Protein AF-A0A8W8JB87-F1 (afdb_monomer_lite)

Organism: Magallana gigas (NCBI:txid29159)

Radius of gyration: 29.28 Å; chains: 1; bounding box: 70×44×72 Å

Sequence (167 aa):
MNSMITILILLCYLLQFIAFINSDICRSQDGNLDCCPGFVWNTEENRCTQCEAGTIGPRCEIVCPYPWYGKQCLSKCNCSKDHCDTANGCIGWTTQDSLAGHSPTPSRAEGFNDITGNANTSTHKKKSKDNKHDGSLKYFILSPLVVAFILCLLYVRLVFRCHFEHS

Secondary structure (DSSP, 8-state):
--HHHHHHHHHHHHHHHHHHHTTTEEE-TTS-EEEPTTEEEETTTTEEEEPPTTEESTTS-EEPPTTEESGGG-EE--S-GGGEETTTEE-S--TT---SS------------------------------------------HHHHHHHHHHHHHHHHHHHHHTT-

pLDDT: mean 71.89, std 19.33, range [34.56, 96.62]

Foldseek 3Di:
DDPVVVVVVVVVVVVVVVVVQCLQWDQDPVRDIAGDWQWEQDPVVRGTDGAAKQAIDSHSPHGQDPQFTARVSPDGAPDDPVQQDRHPGGHDPDPPPPPPPDDDDDDDDDDDDDDDDDDDDDDDDDDDDDDDDDDPPPPVPVPVVNVVVVVVVVVVVVSVVVVVVVD

Structure (mmCIF, N/CA/C/O backbone):
data_AF-A0A8W8JB87-F1
#
_entry.id   AF-A0A8W8JB87-F1
#
loop_
_atom_site.group_PDB
_atom_site.id
_atom_site.type_symbol
_atom_site.label_atom_id
_atom_site.label_alt_id
_atom_site.label_comp_id
_atom_site.label_asym_id
_atom_site.label_entity_id
_atom_site.label_seq_id
_atom_site.pdbx_PDB_ins_code
_atom_site.Cartn_x
_atom_site.Cartn_y
_atom_site.Cartn_z
_atom_site.occupancy
_atom_site.B_iso_or_equiv
_atom_site.auth_seq_id
_atom_site.auth_comp_id
_atom_site.auth_asym_id
_atom_site.auth_atom_id
_atom_site.pdbx_PDB_model_num
ATOM 1 N N . MET A 1 1 ? -12.517 2.942 40.074 1.00 60.53 1 MET A N 1
ATOM 2 C CA . MET A 1 1 ? -12.672 3.097 38.612 1.00 60.53 1 MET A CA 1
ATOM 3 C C . MET A 1 1 ? -13.880 2.263 38.223 1.00 60.53 1 MET A C 1
ATOM 5 O O . MET A 1 1 ? -13.852 1.060 38.440 1.00 60.53 1 MET A O 1
ATOM 9 N N . ASN A 1 2 ? -14.994 2.898 37.858 1.00 79.81 2 ASN A N 1
ATOM 10 C CA . ASN A 1 2 ? -16.291 2.217 37.790 1.00 79.81 2 ASN A CA 1
ATOM 11 C C . ASN A 1 2 ? -16.273 1.177 36.664 1.00 79.81 2 ASN A C 1
ATOM 13 O O . ASN A 1 2 ? -15.917 1.528 35.544 1.00 79.81 2 ASN A O 1
ATOM 17 N N . SER A 1 3 ? -16.699 -0.063 36.934 1.00 81.62 3 SER A N 1
ATOM 18 C CA . SER A 1 3 ? -16.766 -1.128 35.911 1.00 81.62 3 SER A CA 1
ATOM 19 C C . SER A 1 3 ? -17.523 -0.688 34.651 1.00 81.62 3 SER A C 1
ATOM 21 O O . SER A 1 3 ? -17.125 -1.023 33.543 1.00 81.62 3 SER A O 1
ATOM 23 N N . MET A 1 4 ? -18.551 0.153 34.803 1.00 82.00 4 MET A N 1
ATOM 24 C CA . MET A 1 4 ? -19.277 0.758 33.680 1.00 82.00 4 MET A CA 1
ATOM 25 C C . MET A 1 4 ? -18.391 1.641 32.790 1.00 82.00 4 MET A C 1
ATOM 27 O O . MET A 1 4 ? -18.493 1.586 31.571 1.00 82.00 4 MET A O 1
ATOM 31 N N . ILE A 1 5 ? -17.487 2.425 33.383 1.00 79.44 5 ILE A N 1
ATOM 32 C CA . ILE A 1 5 ? -16.562 3.295 32.643 1.00 79.44 5 ILE A CA 1
ATOM 33 C C . ILE A 1 5 ? -15.542 2.444 31.880 1.00 79.44 5 ILE A C 1
ATOM 35 O O . ILE A 1 5 ? -15.246 2.733 30.725 1.00 79.44 5 ILE A O 1
ATOM 39 N N . THR A 1 6 ? -15.044 1.365 32.487 1.00 81.31 6 THR A N 1
ATOM 40 C CA . THR A 1 6 ? -14.114 0.441 31.823 1.00 81.31 6 THR A CA 1
ATOM 41 C C . THR A 1 6 ? -14.760 -0.245 30.616 1.00 81.31 6 THR A C 1
ATOM 43 O O . THR A 1 6 ? -14.135 -0.324 29.562 1.00 81.31 6 THR A O 1
ATOM 46 N N . ILE A 1 7 ? -16.022 -0.673 30.730 1.00 86.06 7 ILE A N 1
ATOM 47 C CA . ILE A 1 7 ? -16.772 -1.282 29.618 1.00 86.06 7 ILE A CA 1
ATOM 48 C C . ILE A 1 7 ? -16.945 -0.291 28.460 1.00 86.06 7 ILE A C 1
ATOM 50 O O . ILE A 1 7 ? -16.694 -0.645 27.310 1.00 86.06 7 ILE A O 1
ATOM 54 N N . LEU A 1 8 ? -17.307 0.962 28.750 1.00 81.56 8 LEU A N 1
ATOM 55 C CA . LEU A 1 8 ? -17.458 1.999 27.723 1.00 81.56 8 LEU A CA 1
ATOM 56 C C . LEU A 1 8 ? -16.145 2.272 26.974 1.00 81.56 8 LEU A C 1
ATOM 58 O O . LEU A 1 8 ? -16.155 2.438 25.758 1.00 81.56 8 LEU A O 1
ATOM 62 N N . ILE A 1 9 ? -15.008 2.265 27.676 1.00 78.44 9 ILE A N 1
ATOM 63 C CA . ILE A 1 9 ? -13.686 2.443 27.057 1.00 78.44 9 ILE A CA 1
ATOM 64 C C . ILE A 1 9 ? -13.361 1.281 26.109 1.00 78.44 9 ILE A C 1
ATOM 66 O O . ILE A 1 9 ? -12.910 1.520 24.990 1.00 78.44 9 ILE A O 1
ATOM 70 N N . LEU A 1 10 ? -13.612 0.037 26.525 1.00 81.25 10 LEU A N 1
ATOM 71 C CA . LEU A 1 10 ? -13.374 -1.141 25.684 1.00 81.25 10 LEU A CA 1
ATOM 72 C C . LEU A 1 10 ? -14.252 -1.136 24.426 1.00 81.25 10 LEU A C 1
ATOM 74 O O . LEU A 1 10 ? -13.759 -1.443 23.343 1.00 81.25 10 LEU A O 1
ATOM 78 N N . LEU A 1 11 ? -15.518 -0.727 24.547 1.00 85.19 11 LEU A N 1
ATOM 79 C CA . LEU A 1 11 ? -16.416 -0.568 23.399 1.00 85.19 11 LEU A CA 1
ATOM 80 C C . LEU A 1 11 ? -15.908 0.500 22.422 1.00 85.19 11 LEU A C 1
ATOM 82 O O . LEU A 1 11 ? -15.913 0.268 21.216 1.00 85.19 11 LEU A O 1
ATOM 86 N N . CYS A 1 12 ? -15.411 1.636 22.917 1.00 82.50 12 CYS A N 1
ATOM 87 C CA . CYS A 1 12 ? -14.811 2.662 22.063 1.00 82.50 12 CYS A CA 1
ATOM 88 C C . CYS A 1 12 ? -13.577 2.146 21.308 1.00 82.50 12 CYS A C 1
ATOM 90 O O . CYS A 1 12 ? -13.465 2.388 20.108 1.00 82.50 12 CYS A O 1
ATOM 92 N N . TYR A 1 13 ? -12.679 1.409 21.971 1.00 80.44 13 TYR A N 1
ATOM 93 C CA . TYR A 1 13 ? -11.521 0.799 21.303 1.00 80.44 13 TYR A CA 1
ATOM 94 C C . TYR A 1 13 ? -11.933 -0.234 20.252 1.00 80.44 13 TYR A C 1
ATOM 96 O O . TYR A 1 13 ? -11.343 -0.273 19.175 1.00 80.44 13 TYR A O 1
ATOM 104 N N . LEU A 1 14 ? -12.970 -1.031 20.526 1.00 82.00 14 LEU A N 1
ATOM 105 C CA . LEU A 1 14 ? -13.514 -1.984 19.561 1.00 82.00 14 LEU A CA 1
ATOM 106 C C . LEU A 1 14 ? -14.057 -1.263 18.318 1.00 82.00 14 LEU A C 1
ATOM 108 O O . LEU A 1 14 ? -13.740 -1.652 17.201 1.00 82.00 14 LEU A O 1
ATOM 112 N N . LEU A 1 15 ? -14.826 -0.186 18.502 1.00 81.81 15 LEU A N 1
ATOM 113 C CA . LEU A 1 15 ? -15.362 0.616 17.397 1.00 81.81 15 LEU A CA 1
ATOM 114 C C . LEU A 1 15 ? -14.252 1.291 16.580 1.00 81.81 15 LEU A C 1
ATOM 116 O O . LEU A 1 15 ? -14.345 1.352 15.357 1.00 81.81 15 LEU A O 1
ATOM 120 N N . GLN A 1 16 ? -13.185 1.752 17.236 1.00 79.06 16 GLN A N 1
ATOM 121 C CA . GLN A 1 16 ? -12.004 2.289 16.556 1.00 79.06 16 GLN A CA 1
ATOM 122 C C . GLN A 1 16 ? -11.264 1.221 15.752 1.00 79.06 16 GLN A C 1
ATOM 124 O O . GLN A 1 16 ? -10.865 1.478 14.620 1.00 79.06 16 GLN A O 1
ATOM 129 N N . PHE A 1 17 ? -11.108 0.021 16.311 1.00 73.69 17 PHE A N 1
ATOM 130 C CA . PHE A 1 17 ? -10.499 -1.103 15.608 1.00 73.69 17 PHE A CA 1
ATOM 131 C C . PHE A 1 17 ? -11.340 -1.514 14.397 1.00 73.69 17 PHE A C 1
ATOM 133 O O . PHE A 1 17 ? -10.806 -1.695 13.311 1.00 73.69 17 PHE A O 1
ATOM 140 N N . ILE A 1 18 ? -12.666 -1.566 14.545 1.00 72.62 18 ILE A N 1
ATOM 141 C CA . ILE A 1 18 ? -13.582 -1.818 13.429 1.00 72.62 18 ILE A CA 1
ATOM 142 C C . ILE A 1 18 ? -13.417 -0.735 12.354 1.00 72.62 18 ILE A C 1
ATOM 144 O O . ILE A 1 18 ? -13.282 -1.068 11.184 1.00 72.62 18 ILE A O 1
ATOM 148 N N . ALA A 1 19 ? -13.363 0.548 12.721 1.00 72.38 19 ALA A N 1
ATOM 149 C CA . ALA A 1 19 ? -13.170 1.632 11.755 1.00 72.38 19 ALA A CA 1
ATOM 150 C C . ALA A 1 19 ? -11.816 1.552 11.021 1.00 72.38 19 ALA A C 1
ATOM 152 O O . ALA A 1 19 ? -11.762 1.817 9.824 1.00 72.38 19 ALA A O 1
ATOM 153 N N . PHE A 1 20 ? -10.746 1.137 11.707 1.00 67.31 20 PHE A N 1
ATOM 154 C CA . PHE A 1 20 ? -9.429 0.899 11.103 1.00 67.31 20 PHE A CA 1
ATOM 155 C C . PHE A 1 20 ? -9.486 -0.189 10.018 1.00 67.31 20 PHE A C 1
ATOM 157 O O . PHE A 1 20 ? -8.955 0.001 8.927 1.00 67.31 20 PHE A O 1
ATOM 164 N N . ILE A 1 21 ? -10.171 -1.301 10.306 1.00 66.00 21 ILE A N 1
ATOM 165 C CA . ILE A 1 21 ? -10.334 -2.455 9.400 1.00 66.00 21 ILE A CA 1
ATOM 166 C C . ILE A 1 21 ? -11.292 -2.159 8.232 1.00 66.00 21 ILE A C 1
ATOM 168 O O . ILE A 1 21 ? -11.402 -2.955 7.315 1.00 66.00 21 ILE A O 1
ATOM 172 N N . ASN A 1 22 ? -12.016 -1.038 8.264 1.00 67.81 22 ASN A N 1
ATOM 173 C CA . ASN A 1 22 ? -12.868 -0.604 7.155 1.00 67.81 22 ASN A CA 1
ATOM 174 C C . ASN A 1 22 ? -12.246 0.559 6.364 1.00 67.81 22 ASN A C 1
ATOM 176 O O . ASN A 1 22 ? -12.932 1.168 5.548 1.00 67.81 22 ASN A O 1
ATOM 180 N N . SER A 1 23 ? -10.977 0.908 6.609 1.00 70.81 23 SER A N 1
ATOM 181 C CA . SER A 1 23 ? -10.306 2.005 5.887 1.00 70.81 23 SER A CA 1
ATOM 182 C C . SER A 1 23 ? -9.865 1.626 4.468 1.00 70.81 23 SER A C 1
ATOM 184 O O . SER A 1 23 ? -9.584 2.503 3.656 1.00 70.81 23 SER A O 1
ATOM 186 N N . ASP A 1 24 ? -9.833 0.327 4.179 1.00 76.50 24 ASP A N 1
ATOM 187 C CA . ASP A 1 24 ? -9.436 -0.305 2.922 1.00 76.50 24 ASP A CA 1
ATOM 188 C C . ASP A 1 24 ? -10.621 -0.608 1.989 1.00 76.50 24 ASP A C 1
ATOM 190 O O . ASP A 1 24 ? -10.414 -1.042 0.854 1.00 76.50 24 ASP A O 1
ATOM 194 N N . ILE A 1 25 ? -11.851 -0.328 2.435 1.00 84.94 25 ILE A N 1
ATOM 195 C CA . ILE A 1 25 ? -13.080 -0.517 1.668 1.00 84.94 25 ILE A CA 1
ATOM 196 C C . ILE A 1 25 ? -13.675 0.849 1.297 1.00 84.94 25 ILE A C 1
ATOM 198 O O . ILE A 1 25 ? -13.992 1.674 2.153 1.00 84.94 25 ILE A O 1
ATOM 202 N N . CYS A 1 26 ? -13.884 1.063 0.003 1.00 83.81 26 CYS A N 1
ATOM 203 C CA . CYS A 1 26 ? -14.385 2.294 -0.587 1.00 83.81 26 CYS A CA 1
ATOM 204 C C . CYS A 1 26 ? -15.707 2.055 -1.331 1.00 83.81 26 CYS A C 1
ATOM 206 O O . CYS A 1 26 ? -16.008 0.964 -1.819 1.00 83.81 26 CYS A O 1
ATOM 208 N N . ARG A 1 27 ? -16.521 3.108 -1.462 1.00 84.75 27 ARG A N 1
ATOM 209 C CA . ARG A 1 27 ? -17.684 3.077 -2.356 1.00 84.75 27 ARG A CA 1
ATOM 210 C C . ARG A 1 27 ? -17.218 3.379 -3.779 1.00 84.75 27 ARG A C 1
ATOM 212 O O . ARG A 1 27 ? -16.698 4.462 -4.032 1.00 84.75 27 ARG A O 1
ATOM 219 N N . SER A 1 28 ? -17.421 2.435 -4.691 1.00 81.62 28 SER A N 1
ATOM 220 C CA . SER A 1 28 ? -17.099 2.607 -6.108 1.00 81.62 28 SER A CA 1
ATOM 221 C C . SER A 1 28 ? -18.138 3.486 -6.825 1.00 81.62 28 SER A C 1
ATOM 223 O O . SER A 1 28 ? -19.230 3.741 -6.301 1.00 81.62 28 SER A O 1
ATOM 225 N N . GLN A 1 29 ? -17.818 3.932 -8.044 1.00 79.31 29 GLN A N 1
ATOM 226 C CA . GLN A 1 29 ? -18.713 4.729 -8.898 1.00 79.31 29 GLN A CA 1
ATOM 227 C C . GLN A 1 29 ? -20.028 4.000 -9.211 1.00 79.31 29 GLN A C 1
ATOM 229 O O . GLN A 1 29 ? -21.075 4.637 -9.298 1.00 79.31 29 GLN A O 1
ATOM 234 N N . ASP A 1 30 ? -19.993 2.667 -9.266 1.00 83.12 30 ASP A N 1
ATOM 235 C CA . ASP A 1 30 ? -21.173 1.823 -9.491 1.00 83.12 30 ASP A CA 1
ATOM 236 C C . ASP A 1 30 ? -22.073 1.694 -8.246 1.00 83.12 30 ASP A C 1
ATOM 238 O O . ASP A 1 30 ? -23.085 0.997 -8.258 1.00 83.12 30 ASP A O 1
ATOM 242 N N . GLY A 1 31 ? -21.702 2.335 -7.131 1.00 80.62 31 GLY A N 1
ATOM 243 C CA . GLY A 1 31 ? -22.413 2.253 -5.856 1.00 80.62 31 GLY A CA 1
ATOM 244 C C . GLY A 1 31 ? -22.158 0.964 -5.070 1.00 80.62 31 GLY A C 1
ATOM 245 O O . GLY A 1 31 ? -22.641 0.855 -3.941 1.00 80.62 31 GLY A O 1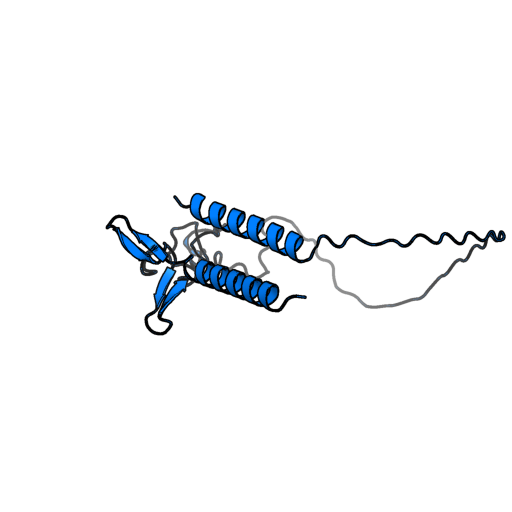
ATOM 246 N N . ASN A 1 32 ? -21.381 0.035 -5.632 1.00 84.69 32 ASN A N 1
ATOM 247 C CA . ASN A 1 32 ? -20.918 -1.172 -4.959 1.00 84.69 32 ASN A CA 1
ATOM 248 C C . ASN A 1 32 ? -19.781 -0.868 -3.980 1.00 84.69 32 ASN A C 1
ATOM 250 O O . ASN A 1 32 ? -19.013 0.083 -4.150 1.00 84.69 32 ASN A O 1
ATOM 254 N N . LEU A 1 33 ? -19.705 -1.695 -2.943 1.00 83.44 33 LEU A N 1
ATOM 255 C CA . LEU A 1 33 ? -18.638 -1.676 -1.957 1.00 83.44 33 LEU A CA 1
ATOM 256 C C . LEU A 1 33 ? -17.461 -2.495 -2.505 1.00 83.44 33 LEU A C 1
ATOM 258 O O . LEU A 1 33 ? -17.643 -3.674 -2.799 1.00 83.44 33 LEU A O 1
ATOM 262 N N . ASP A 1 34 ? -16.298 -1.868 -2.674 1.00 86.06 34 ASP A N 1
ATOM 263 C CA . ASP A 1 34 ? -15.103 -2.493 -3.257 1.00 86.06 34 ASP A CA 1
ATOM 264 C C . ASP A 1 34 ? -13.841 -2.054 -2.498 1.00 86.06 34 ASP A C 1
ATOM 266 O O . ASP A 1 34 ? -13.878 -1.109 -1.708 1.00 86.06 34 ASP A O 1
ATOM 270 N N . CYS A 1 35 ? -12.719 -2.729 -2.719 1.00 86.19 35 CYS A N 1
ATOM 271 C CA . CYS A 1 35 ? -11.445 -2.324 -2.140 1.00 86.19 35 CYS A CA 1
ATOM 272 C C . CYS A 1 35 ? -10.980 -0.984 -2.727 1.00 86.19 35 CYS A C 1
ATOM 274 O O . CYS A 1 35 ? -11.148 -0.699 -3.917 1.00 86.19 35 CYS A O 1
ATOM 276 N N . CYS A 1 36 ? -10.390 -0.136 -1.887 1.00 83.56 36 CYS A N 1
ATOM 277 C CA . CYS A 1 36 ? -9.822 1.132 -2.333 1.00 83.56 36 CYS A CA 1
ATOM 278 C C . CYS A 1 36 ? -8.635 0.899 -3.294 1.00 83.56 36 CYS A C 1
ATOM 280 O O . CYS A 1 36 ? -7.959 -0.131 -3.201 1.00 83.56 36 CYS A O 1
ATOM 282 N N . PRO A 1 37 ? -8.312 1.855 -4.189 1.00 77.19 37 PRO A N 1
ATOM 283 C CA . PRO A 1 37 ? -7.172 1.723 -5.095 1.00 77.19 37 PRO A CA 1
ATOM 284 C C . PRO A 1 37 ? -5.868 1.380 -4.357 1.00 77.19 37 PRO A C 1
ATOM 286 O O . PRO A 1 37 ? -5.476 2.070 -3.416 1.00 77.19 37 PRO A O 1
ATOM 289 N N . GLY A 1 38 ? -5.182 0.321 -4.799 1.00 76.81 38 GLY A N 1
ATOM 290 C CA . GLY A 1 38 ? -3.964 -0.177 -4.144 1.00 76.81 38 GLY A CA 1
ATOM 291 C C . GLY A 1 38 ? -4.207 -1.264 -3.091 1.00 76.81 38 GLY A C 1
ATOM 292 O O . GLY A 1 38 ? -3.246 -1.700 -2.450 1.00 76.81 38 GLY A O 1
ATOM 293 N N . PHE A 1 39 ? -5.452 -1.717 -2.938 1.00 84.38 39 PHE A N 1
ATOM 294 C CA . PHE A 1 39 ? -5.836 -2.907 -2.188 1.00 84.38 39 PHE A CA 1
ATOM 295 C C . PHE A 1 39 ? -6.646 -3.855 -3.085 1.00 84.38 39 PHE A C 1
ATOM 297 O O . PHE A 1 39 ? -7.347 -3.413 -3.991 1.00 84.38 39 PHE A O 1
ATOM 304 N N . VAL A 1 40 ? -6.565 -5.156 -2.813 1.00 88.88 40 VAL A N 1
ATOM 305 C CA . VAL A 1 40 ? -7.293 -6.221 -3.516 1.00 88.88 40 VAL A CA 1
ATOM 306 C C . VAL A 1 40 ? -8.012 -7.115 -2.516 1.00 88.88 40 VAL A C 1
ATOM 308 O O . VAL A 1 40 ? -7.520 -7.341 -1.410 1.00 88.88 40 VAL A O 1
ATOM 311 N N . TRP A 1 41 ? -9.180 -7.632 -2.895 1.00 89.50 41 TRP A N 1
ATOM 312 C CA . TRP A 1 41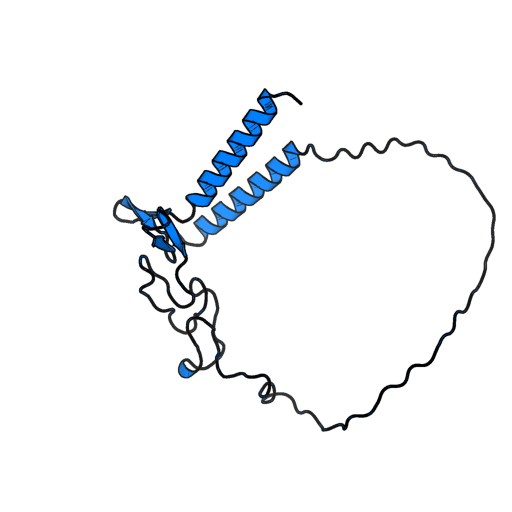 ? -9.948 -8.536 -2.044 1.00 89.50 41 TRP A CA 1
ATOM 313 C C . TRP A 1 41 ? -9.227 -9.875 -1.854 1.00 89.50 41 TRP A C 1
ATOM 315 O O . TRP A 1 41 ? -9.053 -10.638 -2.808 1.00 89.50 41 TRP A O 1
ATOM 325 N N . ASN A 1 42 ? -8.860 -10.187 -0.611 1.00 88.12 42 ASN A N 1
ATOM 326 C CA . ASN A 1 42 ? -8.324 -11.487 -0.237 1.00 88.12 42 ASN A CA 1
ATOM 327 C C . ASN A 1 42 ? -9.447 -12.357 0.340 1.00 88.12 42 ASN A C 1
ATOM 329 O O . ASN A 1 42 ? -10.020 -12.058 1.389 1.00 88.12 42 ASN A O 1
ATOM 333 N N . THR A 1 43 ? -9.755 -13.456 -0.349 1.00 89.44 43 THR A N 1
ATOM 334 C CA . THR A 1 43 ? -10.841 -14.366 0.054 1.00 89.44 43 THR A CA 1
ATOM 335 C C . THR A 1 43 ? -10.459 -15.240 1.252 1.00 89.44 43 THR A C 1
ATOM 337 O O . THR A 1 43 ? -11.333 -15.627 2.020 1.00 89.44 43 THR A O 1
ATOM 340 N N . GLU A 1 44 ? -9.170 -15.524 1.450 1.00 91.75 44 GLU A N 1
ATOM 341 C CA . GLU A 1 44 ? -8.682 -16.322 2.582 1.00 91.75 44 GLU A CA 1
ATOM 342 C C . GLU A 1 44 ? -8.746 -15.524 3.890 1.00 91.75 44 GLU A C 1
ATOM 344 O O . GLU A 1 44 ? -9.165 -16.043 4.924 1.00 91.75 44 GLU A O 1
ATOM 349 N N . GLU A 1 45 ? -8.386 -14.238 3.839 1.00 85.56 45 GLU A N 1
ATOM 350 C CA . GLU A 1 45 ? -8.399 -13.341 5.003 1.00 85.56 45 GLU A CA 1
ATOM 351 C C . GLU A 1 45 ? -9.721 -12.577 5.188 1.00 85.56 45 GLU A C 1
ATOM 353 O O . GLU A 1 45 ? -9.906 -11.899 6.208 1.00 85.56 45 GLU A O 1
ATOM 358 N N . ASN A 1 46 ? -10.623 -12.673 4.203 1.00 85.62 46 ASN A N 1
ATOM 359 C CA . ASN A 1 46 ? -11.911 -11.979 4.130 1.00 85.62 46 ASN A CA 1
ATOM 360 C C . ASN A 1 46 ? -11.791 -10.466 4.415 1.00 85.62 46 ASN A C 1
ATOM 362 O O . ASN A 1 46 ? -12.541 -9.908 5.222 1.00 85.62 46 ASN A O 1
ATOM 366 N N . ARG A 1 47 ? -10.795 -9.823 3.796 1.00 86.12 47 ARG A N 1
ATOM 367 C CA . ARG A 1 47 ? -10.486 -8.387 3.919 1.00 86.12 47 ARG A CA 1
ATOM 368 C C . ARG A 1 47 ? -9.766 -7.882 2.670 1.00 86.12 47 ARG A C 1
ATOM 370 O O . ARG A 1 47 ? -9.239 -8.695 1.905 1.00 86.12 47 ARG A O 1
ATOM 377 N N . CYS A 1 48 ? -9.680 -6.566 2.483 1.00 86.25 48 CYS A N 1
ATOM 378 C CA . CYS A 1 48 ? -8.814 -6.031 1.443 1.00 86.25 48 CYS A CA 1
ATOM 379 C C . CYS A 1 48 ? -7.359 -6.033 1.928 1.00 86.25 48 CYS A C 1
ATOM 381 O O . CYS A 1 48 ? -7.020 -5.562 3.014 1.00 86.25 48 CYS A O 1
ATOM 383 N N . THR A 1 49 ? -6.476 -6.588 1.109 1.00 87.94 49 THR A N 1
ATOM 384 C CA . THR A 1 49 ? -5.037 -6.633 1.367 1.00 87.94 49 THR A CA 1
ATOM 385 C C . THR A 1 49 ? -4.322 -5.690 0.424 1.00 87.94 49 THR A C 1
ATOM 387 O O . THR A 1 49 ? -4.695 -5.565 -0.739 1.00 87.94 49 THR A O 1
ATOM 390 N N . GLN A 1 50 ? -3.288 -5.019 0.918 1.00 87.50 50 GLN A N 1
ATOM 391 C CA . GLN A 1 50 ? -2.505 -4.093 0.109 1.00 87.50 50 GLN A CA 1
ATOM 392 C C . GLN A 1 50 ? -1.820 -4.820 -1.062 1.00 87.50 50 GLN A C 1
ATOM 394 O O . GLN A 1 50 ? -1.303 -5.921 -0.883 1.00 87.50 50 GLN A O 1
ATOM 399 N N . CYS A 1 51 ? -1.776 -4.180 -2.234 1.00 89.94 51 CYS A N 1
ATOM 400 C CA . CYS A 1 51 ? -1.042 -4.680 -3.395 1.00 89.94 51 CYS A CA 1
ATOM 401 C C . CYS A 1 51 ? 0.459 -4.830 -3.120 1.00 89.94 51 CYS A C 1
ATOM 403 O O . CYS A 1 51 ? 1.050 -4.088 -2.324 1.00 89.94 51 CYS A O 1
ATOM 405 N N . GLU A 1 52 ? 1.094 -5.753 -3.842 1.00 92.44 52 GLU A N 1
ATOM 406 C CA . GLU A 1 52 ? 2.548 -5.870 -3.845 1.00 92.44 52 GLU A CA 1
ATOM 407 C C . GLU A 1 52 ? 3.201 -4.583 -4.364 1.00 92.44 52 GLU A C 1
ATOM 409 O O . GLU 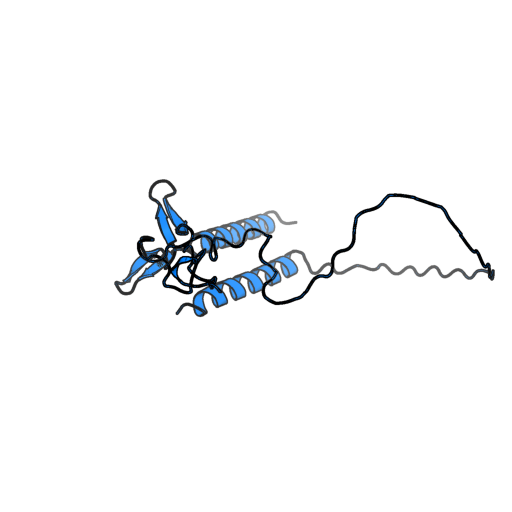A 1 52 ? 2.647 -3.854 -5.195 1.00 92.44 52 GLU A O 1
ATOM 414 N N . ALA A 1 53 ? 4.403 -4.289 -3.862 1.00 93.38 53 ALA A N 1
ATOM 415 C CA . ALA A 1 53 ? 5.155 -3.122 -4.303 1.00 93.38 53 ALA A CA 1
ATOM 416 C C . ALA A 1 53 ? 5.354 -3.159 -5.827 1.00 93.38 53 ALA A C 1
ATOM 418 O O . ALA A 1 53 ? 5.711 -4.189 -6.390 1.00 93.38 53 ALA A O 1
ATOM 419 N N . GLY A 1 54 ? 5.132 -2.024 -6.489 1.00 93.50 54 GLY A N 1
ATOM 420 C CA . GLY A 1 54 ? 5.220 -1.924 -7.945 1.00 93.50 54 GLY A CA 1
ATOM 421 C C . GLY A 1 54 ? 3.927 -2.186 -8.704 1.00 93.50 54 GLY A C 1
ATOM 422 O O . GLY A 1 54 ? 3.931 -2.041 -9.927 1.00 93.50 54 GLY A O 1
ATOM 423 N N . THR A 1 55 ? 2.831 -2.493 -8.009 1.00 93.12 55 THR A N 1
ATOM 424 C CA . THR A 1 55 ? 1.499 -2.630 -8.607 1.00 93.12 55 THR A CA 1
ATOM 425 C C . THR A 1 55 ? 0.447 -1.819 -7.851 1.00 93.12 55 THR A C 1
ATOM 427 O O . THR A 1 55 ? 0.556 -1.574 -6.647 1.00 93.12 55 THR A O 1
ATOM 430 N N . ILE A 1 56 ? -0.567 -1.371 -8.585 1.00 87.69 56 ILE A N 1
ATOM 431 C CA . ILE A 1 56 ? -1.750 -0.639 -8.128 1.00 87.69 56 ILE A CA 1
ATOM 432 C C . ILE A 1 56 ? -2.971 -1.086 -8.946 1.00 87.69 56 ILE A C 1
ATOM 434 O O . ILE A 1 56 ? -2.881 -1.973 -9.792 1.00 87.69 56 ILE A O 1
ATOM 438 N N . GLY A 1 57 ? -4.117 -0.456 -8.703 1.00 81.69 57 GLY A N 1
ATOM 439 C CA . GLY A 1 57 ? -5.390 -0.802 -9.332 1.00 81.69 57 GLY A CA 1
ATOM 440 C C . GLY A 1 57 ? -6.311 -1.571 -8.383 1.00 81.69 57 GLY A C 1
ATOM 441 O O . GLY A 1 57 ? -5.878 -1.964 -7.298 1.00 81.69 57 GLY A O 1
ATOM 442 N N . PRO A 1 58 ? -7.586 -1.744 -8.760 1.00 74.75 58 PRO A N 1
ATOM 443 C CA . PRO A 1 58 ? -8.581 -2.449 -7.947 1.00 74.75 58 PRO A CA 1
ATOM 444 C C . PRO A 1 58 ? -8.279 -3.949 -7.799 1.00 74.75 58 PRO A C 1
ATOM 446 O O . PRO A 1 58 ? -8.802 -4.605 -6.901 1.00 74.75 58 PRO A O 1
ATOM 449 N N . ARG A 1 59 ? -7.434 -4.512 -8.671 1.00 83.31 59 ARG A N 1
ATOM 450 C CA . ARG A 1 59 ? -6.990 -5.911 -8.631 1.00 83.31 59 ARG A CA 1
ATOM 451 C C . ARG A 1 59 ? -5.468 -6.045 -8.678 1.00 83.31 59 ARG A C 1
ATOM 453 O O . ARG A 1 59 ? -4.969 -7.103 -9.054 1.00 83.31 59 ARG A O 1
ATOM 460 N N . CYS A 1 60 ? -4.735 -4.990 -8.310 1.00 89.44 60 CYS A N 1
ATOM 461 C CA . CYS A 1 60 ? -3.269 -4.942 -8.380 1.00 89.44 60 CYS A CA 1
ATOM 462 C C . CYS A 1 60 ? -2.701 -5.276 -9.774 1.00 89.44 60 CYS A C 1
ATOM 464 O O . CYS A 1 60 ? -1.609 -5.821 -9.905 1.00 89.44 60 CYS A O 1
ATOM 466 N N . GLU A 1 61 ? -3.456 -4.979 -10.829 1.00 89.75 61 GLU A N 1
ATOM 467 C CA . GLU A 1 61 ? -3.133 -5.341 -12.208 1.00 89.75 61 GLU A CA 1
ATOM 468 C C . GLU A 1 61 ? -2.320 -4.266 -12.942 1.00 89.75 61 GLU A C 1
ATOM 470 O O . GLU A 1 61 ? -1.747 -4.516 -14.004 1.00 89.75 61 GLU A O 1
ATOM 475 N N . ILE A 1 62 ? -2.276 -3.054 -12.391 1.00 91.12 62 ILE A N 1
ATOM 476 C CA . ILE A 1 62 ? -1.635 -1.900 -13.010 1.00 91.12 62 ILE A CA 1
ATOM 477 C C . ILE A 1 62 ? -0.227 -1.774 -12.440 1.00 91.12 62 ILE A C 1
ATOM 479 O O . ILE A 1 62 ? -0.038 -1.407 -11.284 1.00 91.12 62 ILE A O 1
ATOM 483 N N . VAL A 1 63 ? 0.781 -2.037 -13.264 1.00 94.06 63 VAL A N 1
ATOM 484 C CA . VAL A 1 63 ? 2.184 -1.805 -12.898 1.00 94.06 63 VAL A CA 1
ATOM 485 C C . VAL A 1 63 ? 2.441 -0.305 -12.728 1.00 94.06 63 VAL A C 1
ATOM 487 O O . VAL A 1 63 ? 1.911 0.510 -13.489 1.00 94.06 63 VAL A O 1
ATOM 490 N N . CYS A 1 64 ? 3.270 0.071 -11.751 1.00 94.62 64 CYS A N 1
ATOM 491 C CA . CYS A 1 64 ? 3.601 1.471 -11.512 1.00 94.62 64 CYS A CA 1
ATOM 492 C C . CYS A 1 64 ? 4.151 2.151 -12.779 1.00 94.62 64 CYS A C 1
ATOM 494 O O . CYS A 1 64 ? 5.126 1.673 -13.370 1.00 94.62 64 CYS A O 1
ATOM 496 N N . PRO A 1 65 ? 3.560 3.280 -13.211 1.00 94.88 65 PRO A N 1
ATOM 497 C CA . PRO A 1 65 ? 4.052 3.999 -14.373 1.00 94.88 65 PRO A CA 1
ATOM 498 C C . PRO A 1 65 ? 5.356 4.714 -14.024 1.00 94.88 65 PRO A C 1
ATOM 500 O O . PRO A 1 65 ? 5.420 5.432 -13.030 1.00 94.88 65 PRO A O 1
ATOM 503 N N . TYR A 1 66 ? 6.379 4.602 -14.874 1.00 95.69 66 TYR A N 1
ATOM 504 C CA . TYR A 1 66 ? 7.596 5.408 -14.729 1.00 95.69 66 TYR A CA 1
ATOM 505 C C . TYR A 1 66 ? 7.241 6.908 -14.635 1.00 95.69 66 TYR A C 1
ATOM 507 O O . TYR A 1 66 ? 6.440 7.385 -15.444 1.00 95.69 66 TYR A O 1
ATOM 515 N N . PRO A 1 67 ? 7.839 7.681 -13.709 1.00 95.69 67 PRO A N 1
ATOM 516 C CA . PRO A 1 67 ? 8.989 7.344 -12.861 1.00 95.69 67 PRO A CA 1
ATOM 517 C C . PRO A 1 67 ? 8.635 6.769 -11.483 1.00 95.69 67 PRO A C 1
ATOM 519 O O . PRO A 1 67 ? 9.470 6.807 -10.586 1.00 95.69 67 PRO A O 1
ATOM 522 N N . TRP A 1 68 ? 7.415 6.295 -11.275 1.00 96.56 68 TRP A N 1
ATOM 523 C CA . TRP A 1 68 ? 6.928 5.881 -9.968 1.00 96.56 68 TRP A CA 1
ATOM 524 C C . TRP A 1 68 ? 7.203 4.405 -9.671 1.00 96.56 68 TRP A C 1
ATOM 526 O O . TRP A 1 68 ? 7.178 3.567 -10.569 1.00 96.56 68 TRP A O 1
ATOM 536 N N . TYR A 1 69 ? 7.453 4.093 -8.402 1.00 96.12 69 TYR A N 1
ATOM 537 C CA . TYR A 1 69 ? 7.749 2.752 -7.908 1.00 96.12 69 TYR A CA 1
ATOM 538 C C . TYR A 1 69 ? 7.314 2.581 -6.442 1.00 96.12 69 TYR A C 1
ATOM 540 O O . TYR A 1 69 ? 6.901 3.534 -5.767 1.00 96.12 69 TYR A O 1
ATOM 548 N N . GLY A 1 70 ? 7.440 1.359 -5.933 1.00 91.81 70 GLY A N 1
ATOM 549 C CA . GLY A 1 70 ? 7.234 1.020 -4.532 1.00 91.81 70 GLY A CA 1
ATOM 550 C C . GLY A 1 70 ? 5.767 0.807 -4.178 1.00 91.81 70 GLY A C 1
ATOM 551 O O . GLY A 1 70 ? 4.913 0.548 -5.028 1.00 91.81 70 GLY A O 1
ATOM 552 N N . LYS A 1 71 ? 5.462 0.888 -2.882 1.00 90.81 71 LYS A N 1
ATOM 553 C CA . LYS A 1 71 ? 4.091 0.730 -2.384 1.00 90.81 71 LYS A CA 1
ATOM 554 C C . LYS A 1 71 ? 3.218 1.882 -2.882 1.00 90.81 71 LYS A C 1
ATOM 556 O O . LYS A 1 71 ? 3.594 3.042 -2.723 1.00 90.81 71 LYS A O 1
ATOM 561 N N . GLN A 1 72 ? 2.072 1.544 -3.477 1.00 86.44 72 GLN A N 1
ATOM 562 C CA . GLN A 1 72 ? 1.114 2.508 -4.040 1.00 86.44 72 GLN A CA 1
ATOM 563 C C . GLN A 1 72 ? 1.720 3.470 -5.087 1.00 86.44 72 GLN A C 1
ATOM 565 O O . GLN A 1 72 ? 1.144 4.515 -5.366 1.00 86.44 72 GLN A O 1
ATOM 570 N N . CYS A 1 73 ? 2.884 3.144 -5.663 1.00 92.38 73 CYS A N 1
ATOM 571 C CA . CYS A 1 73 ? 3.613 4.012 -6.594 1.00 92.38 73 CYS A CA 1
ATOM 572 C C . CYS A 1 73 ? 3.925 5.422 -6.042 1.00 92.38 73 CYS A C 1
ATOM 574 O O . CYS A 1 73 ? 3.973 6.391 -6.796 1.00 92.38 73 CYS A O 1
ATOM 576 N N . LEU A 1 74 ? 4.143 5.566 -4.730 1.00 92.19 74 LEU A N 1
ATOM 577 C CA . LEU A 1 74 ? 4.414 6.873 -4.107 1.00 92.19 74 LEU A CA 1
ATOM 578 C C . LEU A 1 74 ? 5.896 7.278 -4.137 1.00 92.19 74 LEU A C 1
ATOM 580 O O . LEU A 1 74 ? 6.240 8.411 -3.799 1.00 92.19 74 LEU A O 1
ATOM 584 N N . SER A 1 75 ? 6.789 6.365 -4.527 1.00 94.94 75 SER A N 1
ATOM 585 C CA . SER A 1 75 ? 8.228 6.634 -4.621 1.00 94.94 75 SER A CA 1
ATOM 586 C C . SER A 1 75 ? 8.621 6.946 -6.059 1.00 94.94 75 SER A C 1
ATOM 588 O O . SER A 1 75 ? 8.013 6.429 -6.988 1.00 94.94 75 SER A O 1
ATOM 590 N N . LYS A 1 76 ? 9.642 7.785 -6.263 1.00 96.25 76 LYS A N 1
ATOM 591 C CA . LYS A 1 76 ? 10.069 8.230 -7.597 1.00 96.25 76 LYS A CA 1
ATOM 592 C C . LYS A 1 76 ? 11.503 7.809 -7.900 1.00 96.25 76 LYS A C 1
ATOM 594 O O . LYS A 1 76 ? 12.411 8.099 -7.125 1.00 96.25 76 LYS A O 1
ATOM 599 N N . CYS A 1 77 ? 11.713 7.148 -9.030 1.00 96.62 77 CYS A N 1
ATOM 600 C CA . CYS A 1 77 ? 13.028 6.803 -9.546 1.00 96.62 77 CYS A CA 1
ATOM 601 C C . CYS A 1 77 ? 13.789 8.053 -9.995 1.00 96.62 77 CYS A C 1
ATOM 603 O O . CYS A 1 77 ? 13.231 8.939 -10.646 1.00 96.62 77 CYS A O 1
ATOM 605 N N . ASN A 1 78 ? 15.085 8.081 -9.685 1.00 95.25 78 ASN A N 1
ATOM 606 C CA . ASN A 1 78 ? 16.037 9.095 -10.144 1.00 95.25 78 ASN A CA 1
ATOM 607 C C . ASN A 1 78 ? 17.127 8.470 -11.034 1.00 95.25 78 ASN A C 1
ATOM 609 O O . ASN A 1 78 ? 18.313 8.754 -10.909 1.00 95.25 78 ASN A O 1
ATOM 613 N N . CYS A 1 79 ? 16.706 7.553 -11.895 1.00 94.50 79 CYS A N 1
ATOM 614 C CA . CYS A 1 79 ? 17.525 6.812 -12.843 1.00 94.50 79 CYS A CA 1
ATOM 615 C C . CYS A 1 79 ? 16.736 6.670 -14.148 1.00 94.50 79 CYS A C 1
ATOM 617 O O . CYS A 1 79 ? 15.532 6.932 -14.185 1.00 94.50 79 CYS A O 1
ATOM 619 N N . SER A 1 80 ? 17.400 6.260 -15.228 1.00 94.06 80 SER A N 1
ATOM 620 C CA . SER A 1 80 ? 16.721 5.955 -16.491 1.00 94.06 80 SER A CA 1
ATOM 621 C C . SER A 1 80 ? 15.651 4.881 -16.297 1.00 94.06 80 SER A C 1
ATOM 623 O O . SER A 1 80 ? 15.816 3.994 -15.460 1.00 94.06 80 SER A O 1
ATOM 625 N N . LYS A 1 81 ? 14.615 4.901 -17.140 1.00 94.44 81 LYS A N 1
ATOM 626 C CA . LYS A 1 81 ? 13.517 3.924 -17.111 1.00 94.44 81 LYS A CA 1
ATOM 627 C C . LYS A 1 81 ? 13.996 2.469 -17.066 1.00 94.44 81 LYS A C 1
ATOM 629 O O . LYS A 1 81 ? 13.443 1.692 -16.301 1.00 94.44 81 LYS A O 1
ATOM 634 N N . ASP A 1 82 ? 15.058 2.140 -17.798 1.00 93.56 82 ASP A N 1
ATOM 635 C CA . ASP A 1 82 ? 15.600 0.774 -17.884 1.00 93.56 82 ASP A CA 1
ATOM 636 C C . ASP A 1 82 ? 16.245 0.271 -16.579 1.00 93.56 82 ASP A C 1
ATOM 638 O O . ASP A 1 82 ? 16.431 -0.927 -16.402 1.00 93.56 82 ASP A O 1
ATOM 642 N N . HIS A 1 83 ? 16.558 1.182 -15.653 1.00 94.19 83 HIS A N 1
ATOM 643 C CA . HIS A 1 83 ? 17.154 0.885 -14.346 1.00 94.19 83 HIS A CA 1
ATOM 644 C C . HIS A 1 83 ? 16.170 1.116 -13.190 1.00 94.19 83 HIS A C 1
ATOM 646 O O . HIS A 1 83 ? 16.561 1.044 -12.029 1.00 94.19 83 HIS A O 1
ATOM 652 N N . CYS A 1 84 ? 14.910 1.435 -13.490 1.00 95.88 84 CYS A N 1
ATOM 653 C CA . CYS A 1 84 ? 13.868 1.673 -12.500 1.00 95.88 84 CYS A CA 1
ATOM 654 C C . CYS A 1 84 ? 12.996 0.420 -12.373 1.00 95.88 84 CYS A C 1
ATOM 656 O O . CYS A 1 84 ? 12.076 0.205 -13.161 1.00 95.88 84 CYS A O 1
ATOM 658 N N . ASP A 1 85 ? 13.297 -0.403 -11.375 1.00 96.38 85 ASP A N 1
ATOM 659 C CA . ASP A 1 85 ? 12.437 -1.495 -10.945 1.00 96.38 85 ASP A CA 1
ATOM 660 C C . ASP A 1 85 ? 11.174 -0.936 -10.284 1.00 96.38 85 ASP A C 1
ATOM 662 O O . ASP A 1 85 ? 11.225 -0.033 -9.445 1.00 96.38 85 ASP A O 1
ATOM 666 N N . THR A 1 86 ? 10.017 -1.475 -10.646 1.00 95.62 86 THR A N 1
ATOM 667 C CA . THR A 1 86 ? 8.730 -0.943 -10.189 1.00 95.62 86 THR A CA 1
ATOM 668 C C . THR A 1 86 ? 8.496 -1.216 -8.708 1.00 95.62 86 THR A C 1
ATOM 670 O O . THR A 1 86 ? 7.793 -0.444 -8.062 1.00 95.62 86 THR A O 1
ATOM 673 N N . ALA A 1 87 ? 9.102 -2.257 -8.134 1.00 95.88 87 ALA A N 1
ATOM 674 C CA . ALA A 1 87 ? 8.987 -2.563 -6.711 1.00 95.88 87 ALA A CA 1
ATOM 675 C C . ALA A 1 87 ? 10.063 -1.850 -5.877 1.00 95.88 87 ALA A C 1
ATOM 677 O O . ALA A 1 87 ? 9.755 -1.258 -4.841 1.00 95.88 87 ALA A O 1
ATOM 678 N N . ASN A 1 88 ? 11.312 -1.877 -6.340 1.00 95.31 88 ASN A N 1
ATOM 679 C CA . ASN A 1 88 ? 12.497 -1.514 -5.561 1.00 95.31 88 ASN A CA 1
ATOM 680 C C . ASN A 1 88 ? 13.125 -0.172 -5.965 1.00 95.31 88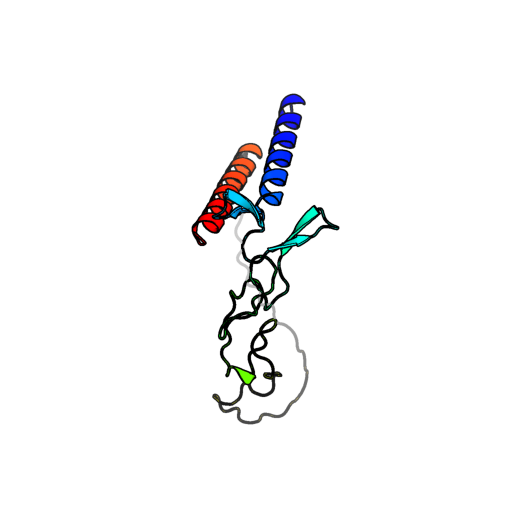 ASN A C 1
ATOM 682 O O . ASN A 1 88 ? 13.978 0.347 -5.244 1.00 95.31 88 ASN A O 1
ATOM 686 N N . GLY A 1 89 ? 12.711 0.410 -7.089 1.00 94.75 89 GLY A N 1
ATOM 687 C CA . GLY A 1 89 ? 13.248 1.666 -7.594 1.00 94.75 89 GLY A CA 1
ATOM 688 C C . GLY A 1 89 ? 14.539 1.459 -8.371 1.00 94.75 89 GLY A C 1
ATOM 689 O O . GLY A 1 89 ? 14.650 0.548 -9.182 1.00 94.75 89 GLY A O 1
ATOM 690 N N . CYS A 1 90 ? 15.531 2.324 -8.172 1.00 95.44 90 CYS A N 1
ATOM 691 C CA . CYS A 1 90 ? 16.751 2.269 -8.973 1.00 95.44 90 CYS A CA 1
ATOM 692 C C . CYS A 1 90 ? 17.623 1.053 -8.622 1.00 95.44 90 CYS A C 1
ATOM 694 O O . CYS A 1 90 ? 18.252 1.018 -7.565 1.00 95.44 90 CYS A O 1
ATOM 696 N N . ILE A 1 91 ? 17.703 0.086 -9.537 1.00 89.69 91 ILE A N 1
ATOM 697 C CA . ILE A 1 91 ? 18.560 -1.100 -9.442 1.00 89.69 91 ILE A CA 1
ATOM 698 C C . ILE A 1 91 ? 19.856 -0.874 -10.233 1.00 89.69 91 ILE A C 1
ATOM 700 O O . ILE A 1 91 ? 19.842 -0.281 -11.308 1.00 89.69 91 ILE A O 1
ATOM 704 N N . GLY A 1 92 ? 20.996 -1.311 -9.689 1.00 72.44 92 GLY A N 1
ATOM 705 C CA . GLY A 1 92 ? 22.311 -1.137 -10.330 1.00 72.44 92 GLY A CA 1
ATOM 706 C C . GLY A 1 92 ? 23.222 -0.070 -9.713 1.00 72.44 92 GLY A C 1
ATOM 707 O O . GLY A 1 92 ? 24.321 0.136 -10.210 1.00 72.44 92 GLY A O 1
ATOM 708 N N . TRP A 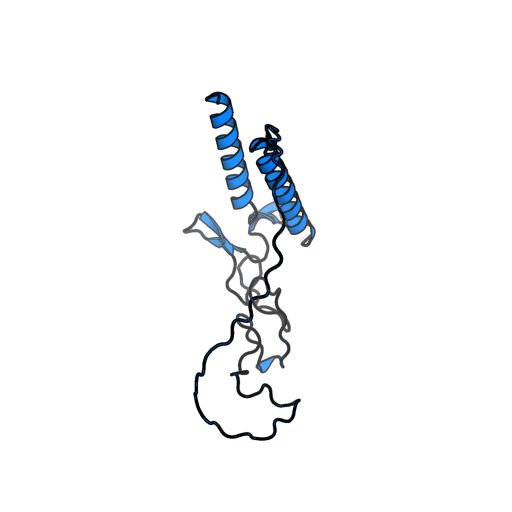1 93 ? 22.830 0.540 -8.591 1.00 61.78 93 TRP A N 1
ATOM 709 C CA . TRP A 1 93 ? 23.717 1.370 -7.766 1.00 61.78 93 TRP A CA 1
ATOM 710 C C . TRP A 1 93 ? 24.172 0.565 -6.549 1.00 61.78 93 TRP A C 1
ATOM 712 O O . TRP A 1 93 ? 23.869 0.894 -5.403 1.00 61.78 93 TRP A O 1
ATOM 722 N N . THR A 1 94 ? 24.887 -0.538 -6.784 1.00 45.50 94 THR A N 1
ATOM 723 C CA . THR A 1 94 ? 25.766 -1.060 -5.734 1.00 45.50 94 THR A CA 1
ATOM 724 C C . THR A 1 94 ? 26.732 0.055 -5.365 1.00 45.50 94 THR A C 1
ATOM 726 O O . THR A 1 94 ? 27.205 0.760 -6.251 1.00 45.50 94 THR A O 1
ATOM 729 N N . THR A 1 95 ? 26.998 0.216 -4.075 1.00 51.41 95 THR A N 1
ATOM 730 C CA . THR A 1 95 ? 27.825 1.233 -3.409 1.00 51.41 95 THR A CA 1
ATOM 731 C C . THR A 1 95 ? 29.296 1.259 -3.871 1.00 51.41 95 THR A C 1
ATOM 733 O O . THR A 1 95 ? 30.222 1.150 -3.074 1.00 51.41 95 THR A O 1
ATOM 736 N N . GLN A 1 96 ? 29.522 1.400 -5.172 1.00 50.62 96 GLN A N 1
ATOM 737 C CA . GLN A 1 96 ? 30.792 1.655 -5.839 1.00 50.62 96 GLN A CA 1
ATOM 738 C C . GLN A 1 96 ? 30.663 2.707 -6.950 1.00 50.62 96 GLN A C 1
ATOM 740 O O . GLN A 1 96 ? 31.649 2.948 -7.634 1.00 50.62 96 GLN A O 1
ATOM 745 N N . ASP A 1 97 ? 29.511 3.375 -7.097 1.00 48.75 97 ASP A N 1
ATOM 746 C CA . ASP A 1 97 ? 29.373 4.475 -8.061 1.00 48.75 97 ASP A CA 1
ATOM 747 C C . ASP A 1 97 ? 28.698 5.732 -7.490 1.00 48.75 97 ASP A C 1
ATOM 749 O O . ASP A 1 97 ? 28.000 6.477 -8.169 1.00 48.75 97 ASP A O 1
ATOM 753 N N . SER A 1 98 ? 28.993 6.051 -6.225 1.00 50.97 98 SER A N 1
ATOM 754 C CA . SER A 1 98 ? 28.877 7.438 -5.741 1.00 50.97 98 SER A CA 1
ATOM 755 C C . SER A 1 98 ? 29.996 8.338 -6.297 1.00 50.97 98 SER A C 1
ATOM 757 O O . SER A 1 98 ? 30.374 9.314 -5.650 1.00 50.97 98 SER A O 1
ATOM 759 N N . LEU A 1 99 ? 30.563 8.027 -7.470 1.00 51.66 99 LEU A N 1
ATOM 760 C CA . LEU A 1 99 ? 31.736 8.713 -8.001 1.00 51.66 99 LEU A CA 1
ATOM 761 C C . LEU A 1 99 ? 31.660 9.036 -9.497 1.00 51.66 99 LEU A C 1
ATOM 763 O O . LEU A 1 99 ? 32.629 8.886 -10.230 1.00 51.66 99 LEU A O 1
ATOM 767 N N . ALA A 1 100 ? 30.561 9.651 -9.915 1.00 50.03 100 ALA A N 1
ATOM 768 C CA . ALA A 1 100 ? 30.599 10.597 -11.025 1.00 50.03 100 ALA A CA 1
ATOM 769 C C . ALA A 1 100 ? 30.099 11.959 -10.532 1.00 50.03 100 ALA A C 1
ATOM 771 O O . ALA A 1 100 ? 29.016 12.421 -10.878 1.00 50.03 100 ALA A O 1
ATOM 772 N N . GLY A 1 101 ? 30.888 12.586 -9.652 1.00 46.56 101 GLY A N 1
ATOM 773 C CA . GLY A 1 101 ? 30.605 13.949 -9.208 1.00 46.56 101 GLY A CA 1
ATOM 774 C C . GLY A 1 101 ? 31.537 14.559 -8.166 1.00 46.56 101 GLY A C 1
ATOM 775 O O . GLY A 1 101 ? 31.531 15.777 -8.050 1.00 46.56 101 GLY A O 1
ATOM 776 N N . HIS A 1 102 ? 32.343 13.789 -7.429 1.00 46.84 102 HIS A N 1
ATOM 777 C CA . HIS A 1 102 ? 33.361 14.343 -6.526 1.00 46.84 102 HIS A CA 1
ATOM 778 C C . HIS A 1 102 ? 34.633 13.499 -6.581 1.00 46.84 102 HIS A C 1
ATOM 780 O O . HIS A 1 102 ? 34.580 12.285 -6.467 1.00 46.84 102 HIS A O 1
ATOM 786 N N . SER A 1 103 ? 35.767 14.160 -6.786 1.00 44.41 103 SER A N 1
ATOM 787 C CA . SER A 1 103 ? 37.109 13.576 -6.837 1.00 44.41 103 SER A CA 1
ATOM 788 C C . SER A 1 103 ? 37.576 13.129 -5.441 1.00 44.41 103 SER A C 1
ATOM 790 O O . SER A 1 103 ? 37.574 13.967 -4.537 1.00 44.41 103 SER A O 1
ATOM 792 N N . PRO A 1 104 ? 38.017 11.873 -5.228 1.00 40.66 104 PRO A N 1
ATOM 793 C CA . PRO A 1 104 ? 38.746 11.480 -4.035 1.00 40.66 104 PRO A CA 1
ATOM 794 C C . PRO A 1 104 ? 40.189 11.110 -4.401 1.00 40.66 104 PRO A C 1
ATOM 796 O O . PRO A 1 104 ? 40.478 10.127 -5.082 1.00 40.66 104 PRO A O 1
ATOM 799 N N . THR A 1 105 ? 41.116 11.923 -3.913 1.00 34.56 105 THR A N 1
ATOM 800 C CA . THR A 1 105 ? 42.544 11.601 -3.827 1.00 34.56 105 THR A CA 1
ATOM 801 C C . THR A 1 105 ? 42.789 10.397 -2.901 1.00 34.56 105 THR A C 1
ATOM 803 O O . THR A 1 105 ? 42.051 10.231 -1.929 1.00 34.56 105 THR A O 1
ATOM 806 N N . PRO A 1 106 ? 43.829 9.575 -3.141 1.00 47.84 106 PRO A N 1
ATOM 807 C CA . PRO A 1 106 ? 44.034 8.328 -2.411 1.00 47.84 106 PRO A CA 1
ATOM 808 C C . PRO A 1 106 ? 44.840 8.541 -1.122 1.00 47.84 106 PRO A C 1
ATOM 810 O O . PRO A 1 106 ? 45.955 9.061 -1.164 1.00 47.84 106 PRO A O 1
ATOM 813 N N . SER A 1 107 ? 44.343 8.045 0.013 1.00 36.25 107 SER A N 1
ATOM 814 C CA . SER A 1 107 ? 45.155 7.870 1.223 1.00 36.25 107 SER A CA 1
ATOM 815 C C . SER A 1 107 ? 44.941 6.502 1.879 1.00 36.25 107 SER A C 1
ATOM 817 O O . SER A 1 107 ? 43.873 6.126 2.349 1.00 36.25 107 SER A O 1
ATOM 819 N N . ARG A 1 108 ? 46.057 5.780 1.836 1.00 35.44 108 ARG A N 1
ATOM 820 C CA . ARG A 1 108 ? 46.509 4.552 2.493 1.00 35.44 108 ARG A CA 1
ATOM 821 C C . ARG A 1 108 ? 46.081 4.406 3.966 1.00 35.44 108 ARG A C 1
ATOM 823 O O . ARG A 1 108 ? 46.076 5.376 4.713 1.00 35.44 108 ARG A O 1
ATOM 830 N N . ALA A 1 109 ? 45.786 3.167 4.360 1.00 44.25 109 ALA A N 1
ATOM 831 C CA . ALA A 1 109 ? 45.433 2.742 5.715 1.00 44.25 109 ALA A CA 1
ATOM 832 C C . ALA A 1 109 ? 46.653 2.595 6.635 1.00 44.25 109 ALA A C 1
ATOM 834 O O . ALA A 1 109 ? 47.600 1.958 6.192 1.00 44.25 109 ALA A O 1
ATOM 835 N N . GLU A 1 110 ? 46.558 3.075 7.886 1.00 40.50 110 GLU A N 1
ATOM 836 C CA . GLU A 1 110 ? 47.214 2.615 9.140 1.00 40.50 110 GLU A CA 1
ATOM 837 C C . GLU A 1 110 ? 46.314 3.146 10.292 1.00 40.50 110 GLU A C 1
ATOM 839 O O . GLU A 1 110 ? 45.795 4.251 10.178 1.00 40.50 110 GLU A O 1
ATOM 844 N N . GLY A 1 111 ? 45.882 2.426 11.332 1.00 38.66 111 GLY A N 1
ATOM 845 C CA . GLY A 1 111 ? 46.634 1.712 12.365 1.00 38.66 111 GLY A CA 1
ATOM 846 C C . GLY A 1 111 ? 46.190 2.265 13.740 1.00 38.66 111 GLY A C 1
ATOM 847 O O . GLY A 1 111 ? 46.285 3.462 13.982 1.00 38.66 111 GLY A O 1
ATOM 848 N N . PHE A 1 112 ? 45.635 1.409 14.603 1.00 49.47 112 PHE A N 1
ATOM 849 C CA . PHE A 1 112 ? 45.171 1.694 15.974 1.00 49.47 112 PHE A CA 1
ATOM 850 C C . PHE A 1 112 ? 46.307 2.200 16.879 1.00 49.47 112 PHE A C 1
ATOM 852 O O . PHE A 1 112 ? 47.398 1.653 16.776 1.00 49.47 112 PHE A O 1
ATOM 859 N N . ASN A 1 113 ? 46.035 3.159 17.782 1.00 42.72 113 ASN A N 1
ATOM 860 C CA . ASN A 1 113 ? 46.643 3.255 19.122 1.00 42.72 113 ASN A CA 1
ATOM 861 C C . ASN A 1 113 ? 45.838 4.200 20.044 1.00 42.72 113 ASN A C 1
ATOM 863 O O . ASN A 1 113 ? 45.564 5.350 19.708 1.00 42.72 113 ASN A O 1
ATOM 867 N N . ASP A 1 114 ? 45.482 3.660 21.206 1.00 46.41 114 ASP A N 1
ATOM 868 C CA . ASP A 1 114 ? 44.885 4.289 22.392 1.00 46.41 114 ASP A CA 1
ATOM 869 C C . ASP A 1 114 ? 45.955 5.077 23.187 1.00 46.41 114 ASP A C 1
ATOM 871 O O . ASP A 1 114 ? 47.121 4.712 23.071 1.00 46.41 114 ASP A O 1
ATOM 875 N N . ILE A 1 115 ? 45.594 6.109 23.976 1.00 54.34 115 ILE A N 1
ATOM 876 C CA . ILE A 1 115 ? 46.365 6.677 25.122 1.00 54.34 115 ILE A CA 1
ATOM 877 C C . ILE A 1 115 ? 45.526 7.759 25.858 1.00 54.34 115 ILE A C 1
ATOM 879 O O . ILE A 1 115 ? 45.308 8.873 25.390 1.00 54.34 115 ILE A O 1
ATOM 883 N N . THR A 1 116 ? 45.049 7.360 27.041 1.00 41.28 116 THR A N 1
ATOM 884 C CA . THR A 1 116 ? 44.893 8.066 28.336 1.00 41.28 116 THR A CA 1
ATOM 885 C C . THR A 1 116 ? 44.777 9.603 28.425 1.00 41.28 116 THR A C 1
ATOM 887 O O . THR A 1 116 ? 45.724 10.330 28.156 1.00 41.28 116 THR A O 1
ATOM 890 N N . GLY A 1 117 ? 43.682 10.043 29.066 1.00 40.75 117 GLY A N 1
ATOM 891 C CA . GLY A 1 117 ? 43.673 10.765 30.354 1.00 40.75 117 GLY A CA 1
ATOM 892 C C . GLY A 1 117 ? 44.258 12.183 30.459 1.00 40.75 117 GLY A C 1
ATOM 893 O O . GLY A 1 117 ? 45.466 12.360 30.420 1.00 40.75 117 GLY A O 1
ATOM 894 N N . ASN A 1 118 ? 43.416 13.157 30.834 1.00 43.81 118 ASN A N 1
ATOM 895 C CA . ASN A 1 118 ? 43.727 14.058 31.952 1.00 43.81 118 ASN A CA 1
ATOM 896 C C . ASN A 1 118 ? 42.451 14.705 32.516 1.00 43.81 118 ASN A C 1
ATOM 898 O O . ASN A 1 118 ? 41.633 15.252 31.777 1.00 43.81 118 ASN A O 1
ATOM 902 N N . ALA A 1 119 ? 42.301 14.615 33.835 1.00 44.59 119 ALA A N 1
ATOM 903 C CA . ALA A 1 119 ? 41.249 15.238 34.618 1.00 44.59 119 ALA A CA 1
ATOM 904 C C . ALA A 1 119 ? 41.862 16.412 35.387 1.00 44.59 119 ALA A C 1
ATOM 906 O O . ALA A 1 119 ? 42.720 16.216 36.247 1.00 44.59 119 ALA A O 1
ATOM 907 N N . ASN A 1 120 ? 41.391 17.627 35.103 1.00 51.97 120 ASN A N 1
ATOM 908 C CA . ASN A 1 120 ? 41.865 18.838 35.762 1.00 51.97 120 ASN A CA 1
ATOM 909 C C . ASN A 1 120 ? 40.712 19.426 36.569 1.00 51.97 120 ASN A C 1
ATOM 911 O O . ASN A 1 120 ? 39.836 20.119 36.054 1.00 51.97 120 ASN A O 1
ATOM 915 N N . THR A 1 121 ? 40.735 19.108 37.854 1.00 42.53 121 THR A N 1
ATOM 916 C CA . THR A 1 121 ? 39.887 19.638 38.918 1.00 42.53 121 THR A CA 1
ATOM 917 C C . THR A 1 121 ? 40.213 21.111 39.178 1.00 42.53 121 THR A C 1
ATOM 919 O O . THR A 1 121 ? 41.380 21.463 39.337 1.00 42.53 121 THR A O 1
ATOM 922 N N . SER A 1 122 ? 39.205 21.965 39.358 1.00 49.25 122 SER A N 1
ATOM 923 C CA . SER A 1 122 ? 39.367 23.183 40.159 1.00 49.25 122 SER A CA 1
ATOM 924 C C . SER A 1 122 ? 38.134 23.428 41.028 1.00 49.25 122 SER A C 1
ATOM 926 O O . SER A 1 122 ? 37.002 23.618 40.593 1.00 49.25 122 SER A O 1
ATOM 928 N N . THR A 1 123 ? 38.395 23.327 42.323 1.00 41.72 123 THR A N 1
ATOM 929 C CA . THR A 1 123 ? 37.502 23.533 43.455 1.00 41.72 123 THR A CA 1
ATOM 930 C C . THR A 1 123 ? 37.213 25.015 43.680 1.00 41.72 123 THR A C 1
ATOM 932 O O . THR A 1 123 ? 38.148 25.788 43.863 1.00 41.72 123 THR A O 1
ATOM 935 N N . HIS A 1 124 ? 35.943 25.384 43.856 1.00 44.72 124 HIS A N 1
ATOM 936 C CA . HIS A 1 124 ? 35.568 26.502 44.724 1.00 44.72 124 HIS A CA 1
ATOM 937 C C . HIS A 1 124 ? 34.402 26.099 45.633 1.00 44.72 124 HIS A C 1
ATOM 939 O O . HIS A 1 124 ? 33.347 25.648 45.202 1.00 44.72 124 HIS A O 1
ATOM 945 N N . LYS A 1 125 ? 34.653 26.235 46.935 1.00 46.41 125 LYS A N 1
ATOM 946 C CA . LYS A 1 125 ? 33.829 25.804 48.066 1.00 46.41 125 LYS A CA 1
ATOM 947 C C . LYS A 1 125 ? 33.105 27.031 48.634 1.00 46.41 125 LYS A C 1
ATOM 949 O O . LYS A 1 125 ? 33.784 27.980 49.025 1.00 46.41 125 LYS A O 1
ATOM 954 N N . LYS A 1 126 ? 31.770 27.015 48.777 1.00 43.56 126 LYS A N 1
ATOM 955 C CA . LYS A 1 126 ? 31.079 27.825 49.805 1.00 43.56 126 LYS A CA 1
ATOM 956 C C . LYS A 1 126 ? 29.709 27.256 50.214 1.00 43.56 126 LYS A C 1
ATOM 958 O O . LYS A 1 126 ? 28.976 26.704 49.409 1.00 43.56 126 LYS A O 1
ATOM 963 N N . LYS A 1 127 ? 29.466 27.375 51.523 1.00 42.47 127 LYS A N 1
ATOM 964 C CA . LYS A 1 127 ? 28.437 26.796 52.409 1.00 42.47 127 LYS A CA 1
ATOM 965 C C . LYS A 1 127 ? 26.963 27.065 52.045 1.00 42.47 127 LYS A C 1
ATOM 967 O O . LYS A 1 127 ? 26.606 28.200 51.766 1.00 42.47 127 LYS A O 1
ATOM 972 N N . SER A 1 128 ? 26.162 26.013 52.264 1.00 54.72 128 SER A N 1
ATOM 973 C CA . SER A 1 128 ? 24.867 25.907 52.977 1.00 54.72 128 SER A CA 1
ATOM 974 C C . SER A 1 128 ? 23.879 27.085 52.959 1.00 54.72 128 SER A C 1
ATOM 976 O O . SER A 1 128 ? 24.166 28.149 53.509 1.00 54.72 128 SER A O 1
ATOM 978 N N . LYS A 1 129 ? 22.660 26.797 52.478 1.00 44.00 129 LYS A N 1
ATOM 979 C CA . LYS A 1 129 ? 21.390 27.176 53.118 1.00 44.00 129 LYS A CA 1
ATOM 980 C C . LYS A 1 129 ? 20.300 26.178 52.718 1.00 44.00 129 LYS A C 1
ATOM 982 O O . LYS A 1 129 ? 20.053 25.974 51.532 1.00 44.00 129 LYS A O 1
ATOM 987 N N . ASP A 1 130 ? 19.686 25.569 53.725 1.00 58.38 130 ASP A N 1
ATOM 988 C CA . ASP A 1 130 ? 18.454 24.798 53.617 1.00 58.38 130 ASP A CA 1
ATOM 989 C C . ASP A 1 130 ? 17.346 25.635 52.971 1.00 58.38 130 ASP A C 1
ATOM 991 O O . ASP A 1 130 ? 17.183 26.804 53.311 1.00 58.38 130 ASP A O 1
ATOM 995 N N . ASN A 1 131 ? 16.558 25.022 52.088 1.00 46.59 131 ASN A N 1
ATOM 996 C CA . ASN A 1 131 ? 15.181 25.431 51.835 1.00 46.59 131 ASN A CA 1
ATOM 997 C C . ASN A 1 131 ? 14.367 24.193 51.461 1.00 46.59 131 ASN A C 1
ATOM 999 O O . ASN A 1 131 ? 14.296 23.761 50.312 1.00 46.59 131 ASN A O 1
ATOM 1003 N N . LYS A 1 132 ? 13.749 23.620 52.493 1.00 44.56 132 LYS A N 1
ATOM 1004 C CA . LYS A 1 132 ? 12.606 22.726 52.381 1.00 44.56 132 LYS A CA 1
ATOM 1005 C C . LYS A 1 132 ? 11.466 23.522 51.743 1.00 44.56 132 LYS A C 1
ATOM 1007 O O . LYS A 1 132 ? 10.824 24.313 52.425 1.00 44.56 132 LYS A O 1
ATOM 1012 N N . HIS A 1 133 ? 11.217 23.304 50.457 1.00 41.03 133 HIS A N 1
ATOM 1013 C CA . HIS A 1 133 ? 9.937 23.645 49.852 1.00 41.03 133 HIS A CA 1
ATOM 1014 C C . HIS A 1 133 ? 9.152 22.354 49.662 1.00 41.03 133 HIS A C 1
ATOM 1016 O O . HIS A 1 133 ? 9.336 21.608 48.705 1.00 41.03 133 HIS A O 1
ATOM 1022 N N . ASP A 1 134 ? 8.304 22.089 50.652 1.00 50.59 134 ASP A N 1
ATOM 1023 C CA . ASP A 1 134 ? 7.111 21.286 50.457 1.00 50.59 134 ASP A CA 1
ATOM 1024 C C . ASP A 1 134 ? 6.256 22.002 49.408 1.00 50.59 134 ASP A C 1
ATOM 1026 O O . ASP A 1 134 ? 5.810 23.138 49.584 1.00 50.59 134 ASP A O 1
ATOM 1030 N N . GLY A 1 135 ? 6.137 21.352 48.266 1.00 45.44 135 GLY A N 1
ATOM 1031 C CA . GLY A 1 135 ? 5.228 21.695 47.201 1.00 45.44 135 GLY A CA 1
ATOM 1032 C C . GLY A 1 135 ? 4.798 20.368 46.624 1.00 45.44 135 GLY A C 1
ATOM 1033 O O . GLY A 1 135 ? 5.527 19.774 45.834 1.00 45.44 135 GLY A O 1
ATOM 1034 N N . SER A 1 136 ? 3.642 19.874 47.066 1.00 53.75 136 SER A N 1
ATOM 1035 C CA . SER A 1 136 ? 2.940 18.766 46.427 1.00 53.75 136 SER A CA 1
ATOM 1036 C C . SER A 1 136 ? 2.684 19.148 44.968 1.00 53.75 136 SER A C 1
ATOM 1038 O O . SER A 1 136 ? 1.657 19.734 44.623 1.00 53.75 136 SER A O 1
ATOM 1040 N N . LEU A 1 137 ? 3.658 18.852 44.108 1.00 46.12 137 LEU A N 1
ATOM 1041 C CA . LEU A 1 137 ? 3.551 18.946 42.667 1.00 46.12 137 LEU A CA 1
ATOM 1042 C C . LEU A 1 137 ? 2.659 17.788 42.241 1.00 46.12 137 LEU A C 1
ATOM 1044 O O . LEU A 1 137 ? 3.111 16.731 41.802 1.00 46.12 137 LEU A O 1
ATOM 1048 N N . LYS A 1 138 ? 1.355 17.983 42.433 1.00 43.44 138 LYS A N 1
ATOM 1049 C CA . LYS A 1 138 ? 0.340 17.208 41.742 1.00 43.44 138 LYS A CA 1
ATOM 1050 C C . LYS A 1 138 ? 0.498 17.576 40.277 1.00 43.44 138 LYS A C 1
ATOM 1052 O O . LYS A 1 138 ? -0.119 18.524 39.798 1.00 43.44 138 LYS A O 1
ATOM 1057 N N . TYR A 1 139 ? 1.378 16.854 39.586 1.00 51.28 139 TYR A N 1
ATOM 1058 C CA . TYR A 1 139 ? 1.302 16.726 38.145 1.00 51.28 139 TYR A CA 1
ATOM 1059 C C . TYR A 1 139 ? -0.141 16.320 37.861 1.00 51.28 139 TYR A C 1
ATOM 1061 O O . TYR A 1 139 ? -0.543 15.183 38.111 1.00 51.28 139 TYR A O 1
ATOM 1069 N N . PHE A 1 140 ? -0.944 17.281 37.405 1.00 53.12 140 PHE A N 1
ATOM 1070 C CA . PHE A 1 140 ? -2.169 17.007 36.680 1.00 53.12 140 PHE A CA 1
ATOM 1071 C C . PHE A 1 140 ? -1.711 16.318 35.400 1.00 53.12 140 PHE A C 1
ATOM 1073 O O . PHE A 1 140 ? -1.559 16.948 34.357 1.00 53.12 140 PHE A O 1
ATOM 1080 N N . ILE A 1 141 ? -1.406 15.022 35.502 1.00 57.78 141 ILE A N 1
ATOM 1081 C CA . ILE A 1 141 ? -1.409 14.128 34.358 1.00 57.78 141 ILE A CA 1
ATOM 1082 C C . ILE A 1 141 ? -2.781 14.390 33.756 1.00 57.78 141 ILE A C 1
ATOM 1084 O O . ILE A 1 141 ? -3.792 14.086 34.399 1.00 57.78 141 ILE A O 1
ATOM 1088 N N . LEU A 1 142 ? -2.817 15.084 32.609 1.00 61.53 142 LEU A N 1
ATOM 1089 C CA . LEU A 1 142 ? -4.016 15.208 31.789 1.00 61.53 142 LEU A CA 1
ATOM 1090 C C . LEU A 1 142 ? -4.670 13.844 31.856 1.00 61.53 142 LEU A C 1
ATOM 1092 O O . LEU A 1 142 ? -3.998 12.857 31.553 1.00 61.53 142 LEU A O 1
ATOM 1096 N N . SER A 1 143 ? -5.896 13.798 32.393 1.00 74.62 143 SER A N 1
ATOM 1097 C CA . SER A 1 143 ? -6.575 12.538 32.683 1.00 74.62 143 SER A CA 1
ATOM 1098 C C . SER A 1 143 ? -6.298 11.575 31.531 1.00 74.62 143 SER A C 1
ATOM 1100 O O . SER A 1 143 ? -6.387 12.014 30.381 1.00 74.62 143 SER A O 1
ATOM 1102 N N . PRO A 1 144 ? -5.924 10.309 31.773 1.00 72.75 144 PRO A N 1
ATOM 1103 C CA . PRO A 1 144 ? -5.623 9.371 30.690 1.00 72.75 144 PRO A CA 1
ATOM 1104 C C . PRO A 1 144 ? -6.746 9.326 29.636 1.00 72.75 144 PRO A C 1
ATOM 1106 O O . PRO A 1 144 ? -6.490 9.069 28.466 1.00 72.75 144 PRO A O 1
ATOM 1109 N N . LEU A 1 145 ? -7.968 9.701 30.031 1.00 67.06 145 LEU A N 1
ATOM 1110 C CA . LEU A 1 145 ? -9.121 9.944 29.164 1.00 67.06 145 LEU A CA 1
ATOM 1111 C C . LEU A 1 145 ? -8.950 11.130 28.197 1.00 67.06 145 LEU A C 1
ATOM 1113 O O . LEU A 1 145 ? -9.313 11.018 27.035 1.00 67.06 145 LEU A O 1
ATOM 1117 N N . VAL A 1 146 ? -8.399 12.256 28.651 1.00 80.56 146 VAL A N 1
ATOM 1118 C CA . VAL A 1 146 ? -8.119 13.445 27.830 1.00 80.56 146 VAL A CA 1
ATOM 1119 C C . VAL A 1 146 ? -6.981 13.169 26.854 1.00 80.56 146 VAL A C 1
ATOM 1121 O O . VAL A 1 146 ? -7.091 13.530 25.687 1.00 80.56 146 VAL A O 1
ATOM 1124 N N . VAL A 1 147 ? -5.922 12.478 27.288 1.00 81.12 147 VAL A N 1
ATOM 1125 C CA . VAL A 1 147 ? -4.832 12.073 26.383 1.00 81.12 147 VAL A CA 1
ATOM 1126 C C . VAL A 1 147 ? -5.353 11.094 25.328 1.00 81.12 147 VAL A C 1
ATOM 1128 O O . VAL A 1 147 ? -5.123 11.308 24.141 1.00 81.12 147 VAL A O 1
ATOM 1131 N N . ALA A 1 148 ? -6.130 10.083 25.728 1.00 76.31 148 ALA A N 1
ATOM 1132 C CA . ALA A 1 148 ? -6.762 9.149 24.795 1.00 76.31 148 ALA A CA 1
ATOM 1133 C C . ALA A 1 148 ? -7.728 9.851 23.825 1.00 76.31 148 ALA A C 1
ATOM 1135 O O . ALA A 1 148 ? -7.745 9.536 22.638 1.00 76.31 148 ALA A O 1
ATOM 1136 N N . PHE A 1 149 ? -8.495 10.836 24.297 1.00 78.56 149 PHE A N 1
ATOM 1137 C CA . PHE A 1 149 ? -9.399 11.622 23.459 1.00 78.56 149 PHE A CA 1
ATOM 1138 C C . PHE A 1 149 ? -8.642 12.492 22.449 1.00 78.56 149 PHE A C 1
ATOM 1140 O O . PHE A 1 149 ? -9.004 12.516 21.277 1.00 78.56 149 PHE A O 1
ATOM 1147 N N . ILE A 1 150 ? -7.560 13.156 22.864 1.00 83.38 150 ILE A N 1
ATOM 1148 C CA . ILE A 1 150 ? -6.715 13.951 21.964 1.00 83.38 150 ILE A CA 1
ATOM 1149 C C . ILE A 1 150 ? -6.057 13.048 20.916 1.00 83.38 150 ILE A C 1
ATOM 1151 O O . ILE A 1 150 ? -6.105 13.370 19.732 1.00 83.38 150 ILE A O 1
ATOM 1155 N N . LEU A 1 151 ? -5.504 11.899 21.314 1.00 83.31 151 LEU A N 1
ATOM 1156 C CA . LEU A 1 151 ? -4.924 10.930 20.378 1.00 83.31 151 LEU A CA 1
ATOM 1157 C C . LEU A 1 151 ? -5.976 10.375 19.407 1.00 83.31 151 LEU A C 1
ATOM 1159 O O . LEU A 1 151 ? -5.699 10.270 18.217 1.00 83.31 151 LEU A O 1
ATOM 1163 N N . CYS A 1 152 ? -7.195 10.108 19.884 1.00 80.00 152 CYS A N 1
ATOM 1164 C CA . CYS A 1 152 ? -8.335 9.720 19.053 1.00 80.00 152 CYS A CA 1
ATOM 1165 C C . CYS A 1 152 ? -8.689 10.809 18.029 1.00 80.00 152 CYS A C 1
ATOM 1167 O O . CYS A 1 152 ? -8.810 10.518 16.843 1.00 80.00 152 CYS A O 1
ATOM 1169 N N . LEU A 1 153 ? -8.797 12.074 18.450 1.00 80.94 153 LEU A N 1
ATOM 1170 C CA . LEU A 1 153 ? -9.088 13.187 17.544 1.00 80.94 153 LEU A CA 1
ATOM 1171 C C . LEU A 1 153 ? -7.977 13.401 16.514 1.00 80.94 153 LEU A C 1
ATOM 1173 O O . LEU A 1 153 ? -8.277 13.641 15.347 1.00 80.94 153 LEU A O 1
ATOM 1177 N N . LEU A 1 154 ? -6.711 13.308 16.922 1.00 83.94 154 LEU A N 1
ATOM 1178 C CA . LEU A 1 154 ? -5.571 13.400 16.010 1.00 83.94 154 LEU A CA 1
ATOM 1179 C C . LEU A 1 154 ? -5.583 12.245 15.009 1.00 83.94 154 LEU A C 1
ATOM 1181 O O . LEU A 1 154 ? -5.418 12.482 13.819 1.00 83.94 154 LEU A O 1
ATOM 1185 N N . TYR A 1 155 ? -5.862 11.025 15.464 1.00 80.88 155 TYR A N 1
ATOM 1186 C CA . TYR A 1 155 ? -5.991 9.858 14.600 1.00 80.88 155 TYR A CA 1
ATOM 1187 C C . TYR A 1 155 ? -7.139 10.015 13.593 1.00 80.88 155 TYR A C 1
ATOM 1189 O O . TYR A 1 155 ? -6.910 9.900 12.393 1.00 80.88 155 TYR A O 1
ATOM 1197 N N . VAL A 1 156 ? -8.343 10.391 14.042 1.00 78.75 156 VAL A N 1
ATOM 1198 C CA . VAL A 1 156 ? -9.488 10.661 13.154 1.00 78.75 156 VAL A CA 1
ATOM 1199 C C . VAL A 1 156 ? -9.146 11.758 12.151 1.00 78.75 156 VAL A C 1
ATOM 1201 O O . VAL A 1 156 ? -9.463 11.618 10.977 1.00 78.75 156 VAL A O 1
ATOM 1204 N N . ARG A 1 157 ? -8.461 12.828 12.575 1.00 75.25 157 ARG A N 1
ATOM 1205 C CA . ARG A 1 157 ? -8.011 13.911 11.687 1.00 75.25 157 ARG A CA 1
ATOM 1206 C C . ARG A 1 157 ? -6.969 13.447 10.669 1.00 75.25 157 ARG A C 1
ATOM 1208 O O . ARG A 1 157 ? -7.020 13.911 9.535 1.00 75.25 157 ARG A O 1
ATOM 1215 N N . LEU A 1 158 ? -6.054 12.557 11.048 1.00 70.38 158 LEU A N 1
ATOM 1216 C CA . LEU A 1 158 ? -5.060 11.970 10.146 1.00 70.38 158 LEU A CA 1
ATOM 1217 C C . LEU A 1 158 ? -5.715 11.031 9.128 1.00 70.38 158 LEU A C 1
ATOM 1219 O O . LEU A 1 158 ? -5.422 11.137 7.942 1.00 70.38 158 LEU A O 1
ATOM 1223 N N . VAL A 1 159 ? -6.653 10.188 9.566 1.00 71.94 159 VAL A N 1
ATOM 1224 C CA . VAL A 1 159 ? -7.429 9.298 8.689 1.00 71.94 159 VAL A CA 1
ATOM 1225 C C . VAL A 1 159 ? -8.304 10.103 7.732 1.00 71.94 159 VAL A C 1
ATOM 1227 O O . VAL A 1 159 ? -8.281 9.853 6.532 1.00 71.94 159 VAL A O 1
ATOM 1230 N N . PHE A 1 160 ? -9.010 11.126 8.224 1.00 66.00 160 PHE A N 1
ATOM 1231 C CA . PHE A 1 160 ? -9.797 12.019 7.367 1.00 66.00 160 PHE A CA 1
ATOM 1232 C C . PHE A 1 160 ? -8.928 12.762 6.354 1.00 66.00 160 PHE A C 1
ATOM 1234 O O . PHE A 1 160 ? -9.352 12.964 5.221 1.00 66.00 160 PHE A O 1
ATOM 1241 N N . ARG A 1 161 ? -7.714 13.172 6.742 1.00 62.22 161 ARG A N 1
ATOM 1242 C CA . ARG A 1 161 ? -6.769 13.773 5.797 1.00 62.22 161 ARG A CA 1
ATOM 1243 C C . ARG A 1 161 ? -6.271 12.778 4.759 1.00 62.22 161 ARG A C 1
ATOM 1245 O O . ARG A 1 161 ? -6.217 13.146 3.596 1.00 62.22 161 ARG A O 1
ATOM 1252 N N . CYS A 1 162 ? -6.004 11.533 5.141 1.00 55.72 162 CYS A N 1
ATOM 1253 C CA . CYS A 1 162 ? -5.655 10.487 4.179 1.00 55.72 162 CYS A CA 1
ATOM 1254 C C . CYS A 1 162 ? -6.806 10.199 3.204 1.00 55.72 162 CYS A C 1
ATOM 1256 O O . CYS A 1 162 ? -6.564 10.037 2.016 1.00 55.72 162 CYS A O 1
ATOM 1258 N N . HIS A 1 163 ? -8.054 10.203 3.681 1.00 55.81 163 HIS A N 1
ATOM 1259 C CA . HIS A 1 163 ? -9.229 10.010 2.830 1.00 55.81 163 HIS A CA 1
ATOM 1260 C C . HIS A 1 163 ? -9.461 11.188 1.865 1.00 55.81 163 HIS A C 1
ATOM 1262 O O . HIS A 1 163 ? -9.997 10.994 0.778 1.00 55.81 163 HIS A O 1
ATOM 1268 N N . PHE A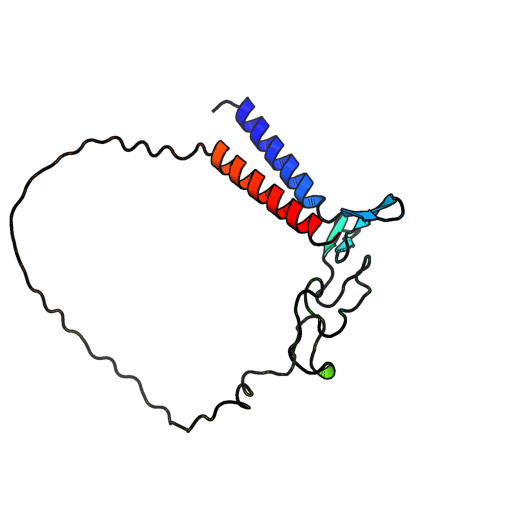 1 164 ? -9.094 12.419 2.243 1.00 46.84 164 PHE A N 1
ATOM 1269 C CA . PHE A 1 164 ? -9.306 13.599 1.396 1.00 46.84 164 PHE A CA 1
ATOM 1270 C C . PHE A 1 164 ? -8.178 13.839 0.383 1.00 46.84 164 PHE A C 1
ATOM 1272 O O . PHE A 1 164 ? -8.435 14.398 -0.675 1.00 46.84 164 PHE A O 1
ATOM 1279 N N . GLU A 1 165 ? -6.951 13.393 0.655 1.00 44.38 165 GLU A N 1
ATOM 1280 C CA . GLU A 1 165 ? -5.816 13.573 -0.269 1.00 44.38 165 GLU A CA 1
ATOM 1281 C C . GLU A 1 165 ? -5.925 12.711 -1.550 1.00 44.38 165 GLU A C 1
ATOM 1283 O O . GLU A 1 165 ? -5.094 12.825 -2.446 1.00 44.38 165 GLU A O 1
ATOM 1288 N N . HIS A 1 166 ? -6.936 11.839 -1.646 1.00 46.06 166 HIS A N 1
ATOM 1289 C CA . HIS A 1 166 ? -7.120 10.889 -2.750 1.00 46.06 166 HIS A CA 1
ATOM 1290 C C . HIS A 1 166 ? -8.519 10.932 -3.400 1.00 46.06 166 HIS A C 1
ATOM 1292 O O . HIS A 1 166 ? -8.892 9.977 -4.086 1.00 46.06 166 HIS A O 1
ATOM 1298 N N . SER A 1 167 ? -9.288 12.014 -3.200 1.00 40.44 167 SER A N 1
ATOM 1299 C CA . SER A 1 167 ? -10.579 12.243 -3.874 1.00 40.44 167 SER A CA 1
ATOM 1300 C C . SER A 1 167 ? -10.531 13.366 -4.902 1.00 40.44 167 SER A C 1
ATOM 1302 O O . SER A 1 167 ? -9.704 14.291 -4.756 1.00 40.44 167 SER A O 1
#